Protein AF-A0A350QV15-F1 (afdb_monomer_lite)

Structure (mmCIF, N/CA/C/O backbone):
data_AF-A0A350QV15-F1
#
_entry.id   AF-A0A350QV15-F1
#
loop_
_atom_site.group_PDB
_atom_site.id
_atom_site.type_symbol
_atom_site.label_atom_id
_atom_site.label_alt_id
_atom_site.label_comp_id
_atom_site.label_asym_id
_atom_site.label_entity_id
_atom_site.label_seq_id
_atom_site.pdbx_PDB_ins_code
_atom_site.Cartn_x
_atom_site.Cartn_y
_atom_site.Cartn_z
_atom_site.occupancy
_atom_site.B_iso_or_equiv
_atom_site.auth_seq_id
_atom_site.auth_comp_id
_atom_site.auth_asym_id
_atom_site.auth_atom_id
_atom_site.pdbx_PDB_model_num
ATOM 1 N N . MET A 1 1 ? -11.861 5.692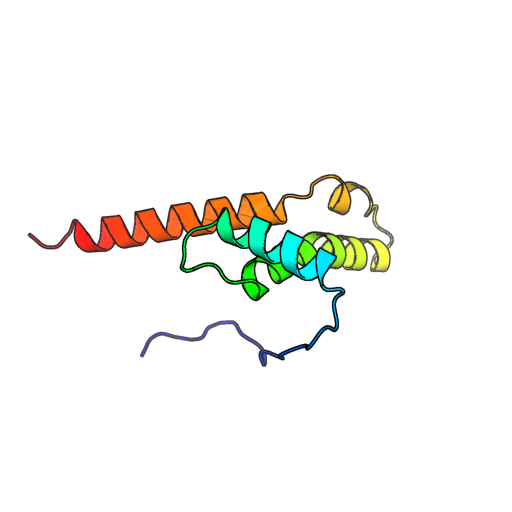 -31.343 1.00 35.53 1 MET A N 1
ATOM 2 C CA . MET A 1 1 ? -11.436 6.357 -30.090 1.00 35.53 1 MET A CA 1
ATOM 3 C C . MET A 1 1 ? -11.936 5.514 -28.928 1.00 35.53 1 MET A C 1
ATOM 5 O O . MET A 1 1 ? -13.143 5.304 -28.892 1.00 35.53 1 MET A O 1
ATOM 9 N N . PRO A 1 2 ? -11.095 4.986 -28.022 1.00 41.47 2 PRO A N 1
ATOM 10 C CA . PRO A 1 2 ? -11.613 4.330 -26.833 1.00 41.47 2 PRO A CA 1
ATOM 11 C C . PRO A 1 2 ? -11.932 5.373 -25.753 1.00 41.47 2 PRO A C 1
ATOM 13 O O . PRO A 1 2 ? -11.178 6.314 -25.505 1.00 41.47 2 PRO A O 1
ATOM 16 N N . SER A 1 3 ? -13.105 5.199 -25.159 1.00 39.81 3 SER A N 1
ATOM 17 C CA . SER A 1 3 ? -13.782 6.055 -24.191 1.00 39.81 3 SER A CA 1
ATOM 18 C C . SER A 1 3 ? -13.099 6.069 -22.818 1.00 39.81 3 SER A C 1
ATOM 20 O O . SER A 1 3 ? -13.044 5.047 -22.138 1.00 39.81 3 SER A O 1
ATOM 22 N N . HIS A 1 4 ? -12.650 7.248 -22.374 1.00 43.69 4 HIS A N 1
ATOM 23 C CA . HIS A 1 4 ? -12.307 7.548 -20.978 1.00 43.69 4 HIS A CA 1
ATOM 24 C C . HIS A 1 4 ? -13.587 7.750 -20.150 1.00 43.69 4 HIS A C 1
ATOM 26 O O . HIS A 1 4 ? -13.981 8.873 -19.845 1.00 43.69 4 HIS A O 1
ATOM 32 N N . ALA A 1 5 ? -14.263 6.663 -19.791 1.00 45.12 5 ALA A N 1
ATOM 33 C CA . ALA A 1 5 ? -15.303 6.714 -18.771 1.00 45.12 5 ALA A CA 1
ATOM 34 C C . ALA A 1 5 ? -14.651 6.520 -17.390 1.00 45.12 5 ALA A C 1
ATOM 36 O O . ALA A 1 5 ? -14.325 5.398 -17.017 1.00 45.12 5 ALA A O 1
ATOM 37 N N . GLY A 1 6 ? -14.447 7.613 -16.638 1.00 40.97 6 GLY A N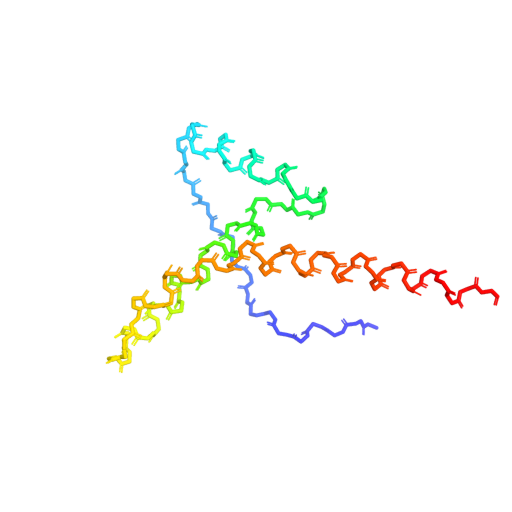 1
ATOM 38 C CA . GLY A 1 6 ? -14.370 7.530 -15.169 1.00 40.97 6 GLY A CA 1
ATOM 39 C C . GLY A 1 6 ? -13.140 8.078 -14.433 1.00 40.97 6 GLY A C 1
ATOM 40 O O . GLY A 1 6 ? -12.991 7.757 -13.258 1.00 40.97 6 GLY A O 1
ATOM 41 N N . SER A 1 7 ? -12.273 8.903 -15.027 1.00 46.78 7 SER A N 1
ATOM 42 C CA . SER A 1 7 ? -11.180 9.536 -14.266 1.00 46.78 7 SER A CA 1
ATOM 43 C C . SER A 1 7 ? -11.452 11.028 -14.086 1.00 46.78 7 SER A C 1
ATOM 45 O O . SER A 1 7 ? -11.308 11.813 -15.019 1.00 46.78 7 SER A O 1
ATOM 47 N N . GLY A 1 8 ? -11.870 11.429 -12.879 1.00 55.16 8 GLY A N 1
ATOM 48 C CA . GLY A 1 8 ? -11.725 12.824 -12.451 1.00 55.16 8 GLY A CA 1
ATOM 49 C C 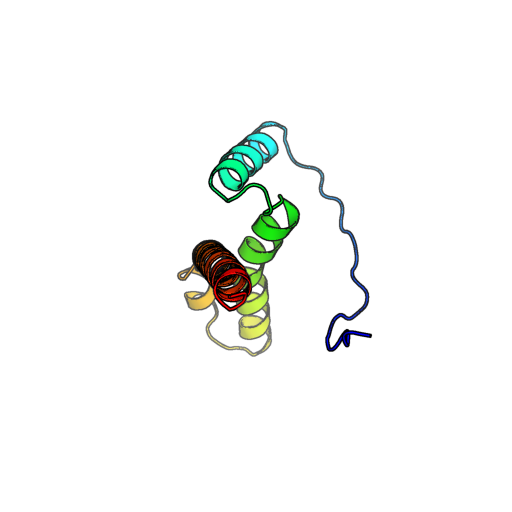. GLY A 1 8 ? -10.252 13.259 -12.541 1.00 55.16 8 GLY A C 1
ATOM 50 O O . GLY A 1 8 ? -9.383 12.409 -12.733 1.00 55.16 8 GLY A O 1
ATOM 51 N N . PRO A 1 9 ? -9.928 14.557 -12.414 1.00 60.53 9 PRO A N 1
ATOM 52 C CA . PRO A 1 9 ? -8.567 15.037 -12.637 1.00 60.53 9 PRO A CA 1
ATOM 53 C C . PRO A 1 9 ? -7.569 14.270 -11.760 1.00 60.53 9 PRO A C 1
ATOM 55 O O . PRO A 1 9 ? -7.600 14.373 -10.531 1.00 60.53 9 PRO A O 1
ATOM 58 N N . SER A 1 10 ? -6.698 13.488 -12.402 1.00 67.81 10 SER A N 1
ATOM 59 C CA . SER A 1 10 ? -5.600 12.804 -11.727 1.00 67.81 10 SER A CA 1
ATOM 60 C C . SER A 1 10 ? -4.677 13.863 -11.132 1.00 67.81 10 SER A C 1
ATOM 62 O O . SER A 1 10 ? -4.180 14.736 -11.845 1.00 67.81 10 SER A O 1
ATOM 64 N N . LYS A 1 11 ? -4.486 13.821 -9.812 1.00 82.69 11 LYS A N 1
ATOM 65 C CA . LYS A 1 11 ? -3.554 14.699 -9.104 1.00 82.69 11 LYS A CA 1
ATOM 66 C C . LYS A 1 11 ? -2.338 13.894 -8.682 1.00 82.69 11 LYS A C 1
ATOM 68 O O . LYS A 1 11 ? -2.471 12.848 -8.050 1.00 82.69 11 LYS A O 1
ATOM 73 N N . VAL A 1 12 ? -1.160 14.414 -9.004 1.00 86.25 12 VAL A N 1
ATOM 74 C CA . VAL A 1 12 ? 0.109 13.884 -8.504 1.00 86.25 12 VAL A CA 1
ATOM 75 C C . VAL A 1 12 ? 0.350 14.459 -7.112 1.00 86.25 12 VAL A C 1
ATOM 77 O O . VAL A 1 12 ? 0.239 15.668 -6.912 1.00 86.25 12 VAL A O 1
ATOM 80 N N . ILE A 1 13 ? 0.660 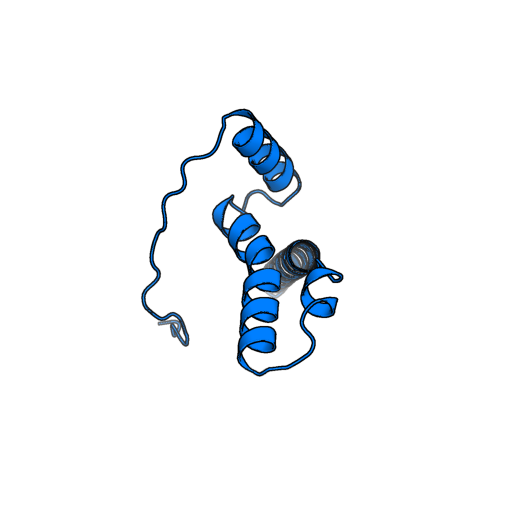13.588 -6.153 1.00 87.31 13 ILE A N 1
ATOM 81 C CA . ILE A 1 13 ? 1.029 13.961 -4.786 1.00 87.31 13 ILE A CA 1
ATOM 82 C C . ILE A 1 13 ? 2.463 13.490 -4.558 1.00 87.31 13 ILE A C 1
ATOM 84 O O . ILE A 1 13 ? 2.775 12.323 -4.793 1.00 87.31 13 ILE A O 1
ATOM 88 N N . THR A 1 14 ? 3.322 14.401 -4.107 1.00 90.56 14 THR A N 1
ATOM 89 C CA . THR A 1 14 ? 4.721 14.103 -3.790 1.00 90.56 14 THR A CA 1
ATOM 90 C C . THR A 1 14 ? 4.866 13.865 -2.294 1.00 90.56 14 THR A C 1
ATOM 92 O O . THR A 1 14 ? 4.419 14.681 -1.489 1.00 90.56 14 THR A O 1
ATOM 95 N N . PHE A 1 15 ? 5.528 12.770 -1.927 1.00 88.12 15 PHE A N 1
ATOM 96 C CA . PHE A 1 15 ? 5.842 12.427 -0.543 1.00 88.12 15 PHE A CA 1
ATOM 97 C C . PHE A 1 15 ? 7.353 12.453 -0.335 1.00 88.12 15 PHE A C 1
ATOM 99 O O . PHE A 1 15 ? 8.111 12.014 -1.200 1.00 88.12 15 PHE A O 1
ATOM 106 N N . LEU A 1 16 ? 7.785 12.938 0.827 1.00 93.75 16 LEU A N 1
ATOM 107 C CA . LEU A 1 16 ? 9.148 12.735 1.305 1.00 93.75 16 LEU A CA 1
ATOM 108 C C . LEU A 1 16 ? 9.151 11.493 2.194 1.00 93.75 16 LEU A C 1
ATOM 110 O O . LEU A 1 16 ? 8.409 11.432 3.172 1.00 93.75 16 LEU A O 1
ATOM 114 N N . LEU A 1 17 ? 9.972 10.512 1.834 1.00 91.62 17 LEU A N 1
ATOM 115 C CA . LEU A 1 17 ? 10.151 9.270 2.579 1.00 91.62 17 LEU A CA 1
ATOM 116 C C . LEU A 1 17 ? 11.596 9.168 3.051 1.00 91.62 17 LEU A C 1
ATOM 118 O O . LEU A 1 17 ? 12.510 9.691 2.404 1.00 91.62 17 LEU A O 1
ATOM 122 N N . LYS A 1 18 ? 11.815 8.464 4.162 1.00 96.88 18 LYS A N 1
ATOM 123 C CA . LYS A 1 18 ? 13.172 8.080 4.539 1.00 96.88 18 LYS A CA 1
ATOM 124 C C . LYS A 1 18 ? 13.721 7.095 3.510 1.00 96.88 18 LYS A C 1
ATOM 126 O O . LYS A 1 18 ? 12.979 6.370 2.849 1.00 96.88 18 LYS A O 1
ATOM 131 N N . LYS A 1 19 ? 15.048 7.040 3.405 1.00 95.62 19 LYS A N 1
ATOM 132 C CA . LYS A 1 19 ? 15.734 6.122 2.488 1.00 95.62 19 LYS A CA 1
ATOM 133 C C . LYS A 1 19 ? 15.371 4.654 2.755 1.00 95.62 19 LYS A C 1
ATOM 135 O O . LYS A 1 19 ? 15.211 3.896 1.808 1.00 95.62 19 LYS A O 1
ATOM 140 N N . GLU A 1 20 ? 15.236 4.280 4.026 1.00 96.56 20 GLU A N 1
ATOM 141 C CA . GLU A 1 20 ? 14.843 2.932 4.457 1.00 96.56 20 GLU A CA 1
ATOM 142 C C . GLU A 1 20 ? 13.424 2.563 3.997 1.00 96.56 20 GLU A C 1
ATOM 144 O O . GLU A 1 20 ? 13.240 1.521 3.375 1.00 96.56 20 GLU A O 1
ATOM 149 N N . ASP A 1 21 ? 12.452 3.459 4.175 1.00 94.19 21 ASP A N 1
ATOM 150 C CA . ASP A 1 21 ? 11.066 3.243 3.738 1.00 94.19 21 ASP A CA 1
ATOM 151 C C . ASP A 1 21 ? 10.956 3.143 2.210 1.00 94.19 21 ASP A C 1
ATOM 153 O O . ASP A 1 21 ? 10.187 2.341 1.678 1.00 94.19 21 ASP A O 1
ATOM 157 N N . LEU A 1 22 ? 11.751 3.940 1.486 1.00 94.38 22 LEU A N 1
ATOM 158 C CA . LEU A 1 22 ? 11.810 3.873 0.028 1.00 94.38 22 LEU A CA 1
ATOM 159 C C . LEU A 1 22 ? 12.376 2.530 -0.454 1.00 94.38 22 LEU A C 1
ATOM 161 O O . LEU A 1 22 ? 11.858 1.969 -1.416 1.00 94.38 22 LEU A O 1
ATOM 165 N N . ALA A 1 23 ? 13.398 2.001 0.225 1.00 95.31 23 ALA A N 1
ATOM 166 C CA . ALA A 1 23 ? 13.970 0.696 -0.097 1.00 95.31 23 ALA A CA 1
ATOM 167 C C . ALA A 1 23 ? 12.966 -0.444 0.144 1.00 95.31 23 ALA A C 1
ATOM 169 O O . ALA A 1 23 ? 12.840 -1.326 -0.701 1.00 95.31 23 ALA A O 1
ATOM 170 N N . LEU A 1 24 ? 12.201 -0.388 1.242 1.00 94.69 24 LEU A N 1
ATOM 171 C CA . LEU A 1 24 ? 11.121 -1.346 1.511 1.00 94.69 24 LEU A CA 1
ATOM 172 C C . LEU A 1 24 ? 10.034 -1.297 0.429 1.00 94.69 24 LEU A C 1
ATOM 174 O O . LEU A 1 24 ? 9.538 -2.333 -0.015 1.00 94.69 24 LEU A O 1
ATOM 178 N N . LEU A 1 25 ? 9.668 -0.094 -0.023 1.00 93.50 25 LEU A N 1
ATOM 179 C CA . LEU A 1 25 ? 8.716 0.069 -1.118 1.00 93.50 25 LEU A CA 1
ATOM 180 C C . LEU A 1 25 ? 9.257 -0.509 -2.434 1.00 93.50 25 LEU A C 1
ATOM 182 O O . LEU A 1 25 ? 8.504 -1.142 -3.172 1.00 93.50 25 LEU A O 1
ATOM 186 N N . ASP A 1 26 ? 10.541 -0.311 -2.726 1.00 94.44 26 ASP A N 1
ATOM 187 C CA . ASP A 1 26 ? 11.192 -0.853 -3.922 1.00 94.44 26 ASP A CA 1
ATOM 188 C C . ASP A 1 26 ? 11.239 -2.377 -3.919 1.00 94.44 26 ASP A C 1
ATOM 190 O O . ASP A 1 26 ? 10.894 -3.009 -4.920 1.00 94.44 26 ASP A O 1
ATOM 194 N N . GLU A 1 27 ? 11.594 -2.971 -2.781 1.00 95.06 27 GLU A N 1
ATOM 195 C CA . GLU A 1 27 ? 11.539 -4.416 -2.582 1.00 95.06 27 GLU A CA 1
ATOM 196 C C . GLU A 1 27 ? 10.120 -4.942 -2.821 1.00 95.06 27 GLU A C 1
ATOM 198 O O . GLU A 1 27 ? 9.919 -5.889 -3.585 1.00 95.06 27 GLU A O 1
ATOM 203 N N . LEU A 1 28 ? 9.110 -4.280 -2.253 1.00 91.81 28 LEU A N 1
ATOM 204 C CA . LEU A 1 28 ? 7.722 -4.675 -2.447 1.00 91.81 28 LEU A CA 1
ATOM 205 C C . LEU A 1 28 ? 7.306 -4.607 -3.922 1.00 91.81 28 LEU A C 1
ATOM 207 O O . LEU A 1 28 ? 6.715 -5.567 -4.423 1.00 91.81 28 LEU A O 1
ATOM 211 N N . VAL A 1 29 ? 7.624 -3.514 -4.621 1.00 93.50 29 VAL A N 1
ATOM 212 C CA . VAL A 1 29 ? 7.329 -3.334 -6.054 1.00 93.50 29 VAL A CA 1
ATOM 213 C C . VAL A 1 29 ? 8.022 -4.407 -6.893 1.00 93.50 29 VAL A C 1
ATOM 215 O O . VAL A 1 29 ? 7.395 -4.957 -7.793 1.00 93.50 29 VAL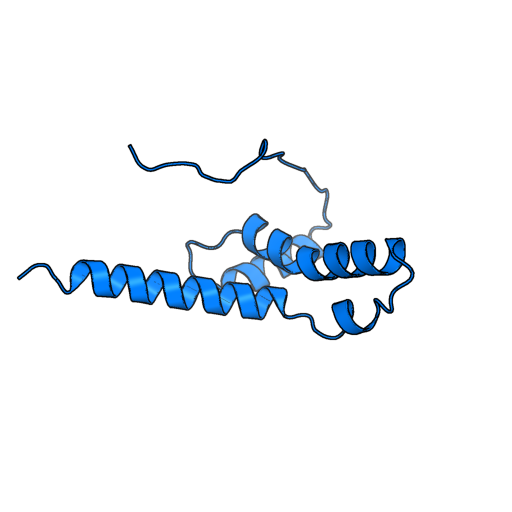 A O 1
ATOM 218 N N . SER A 1 30 ? 9.259 -4.785 -6.554 1.00 93.31 30 SER A N 1
ATOM 219 C CA . SER A 1 30 ? 9.997 -5.844 -7.260 1.00 93.31 30 SER A CA 1
ATOM 220 C C . SER A 1 30 ? 9.317 -7.222 -7.206 1.00 93.31 30 SER A C 1
ATOM 222 O O . SER A 1 30 ? 9.563 -8.071 -8.060 1.00 93.31 30 SER A O 1
ATOM 224 N N . SER A 1 31 ? 8.408 -7.442 -6.244 1.00 91.31 31 SER A N 1
ATOM 225 C CA . SER A 1 31 ? 7.604 -8.670 -6.141 1.00 91.31 31 SER A CA 1
ATOM 226 C C . SER A 1 31 ? 6.394 -8.708 -7.090 1.00 91.31 31 SER A C 1
ATOM 228 O O . SER A 1 31 ? 5.623 -9.681 -7.087 1.00 91.31 31 SER A O 1
ATOM 230 N N . PHE A 1 32 ? 6.187 -7.640 -7.863 1.00 89.38 32 PHE A N 1
ATOM 231 C CA . PHE A 1 32 ? 5.156 -7.517 -8.884 1.00 89.38 32 PHE A CA 1
ATOM 232 C C . PHE A 1 32 ? 5.772 -7.530 -10.290 1.00 89.38 32 PHE A C 1
ATOM 234 O O . PHE A 1 32 ? 6.970 -7.311 -10.460 1.00 89.38 32 PHE A O 1
ATOM 241 N N . PRO A 1 33 ? 4.965 -7.812 -11.326 1.00 88.88 33 PRO A N 1
ATOM 242 C CA . PRO A 1 33 ? 5.412 -7.696 -12.707 1.00 88.88 33 PRO A CA 1
ATOM 243 C C . PRO A 1 33 ? 5.927 -6.293 -13.071 1.00 88.88 33 PRO A C 1
ATOM 245 O O . PRO A 1 33 ? 5.470 -5.321 -12.466 1.00 88.88 33 PRO A O 1
ATOM 248 N N . PRO A 1 34 ? 6.820 -6.174 -14.075 1.00 87.25 34 PRO A N 1
ATOM 249 C CA . PRO A 1 34 ? 7.497 -4.916 -14.417 1.00 87.25 34 PRO A CA 1
ATOM 250 C C . PRO A 1 34 ? 6.568 -3.748 -14.772 1.00 87.25 34 PRO A C 1
ATOM 252 O O . PRO A 1 34 ? 6.985 -2.595 -14.738 1.00 87.25 34 PRO A O 1
ATOM 255 N N . GLU A 1 35 ? 5.318 -4.034 -15.136 1.00 86.94 35 GLU A N 1
ATOM 256 C CA . GLU A 1 35 ? 4.314 -3.034 -15.496 1.00 86.94 35 GLU A CA 1
ATOM 257 C C . GLU A 1 35 ? 3.717 -2.317 -14.269 1.00 86.94 35 GLU A C 1
ATOM 259 O O . GLU A 1 35 ? 3.099 -1.263 -14.416 1.00 86.94 35 GLU A O 1
ATOM 264 N N . VAL A 1 36 ? 3.891 -2.873 -13.064 1.00 89.31 36 VAL A N 1
ATOM 265 C CA . VAL A 1 36 ? 3.420 -2.291 -11.800 1.00 89.31 36 VAL A CA 1
ATOM 266 C C . VAL A 1 36 ? 4.473 -1.337 -11.249 1.00 89.31 36 VAL A C 1
ATOM 268 O O . VAL A 1 36 ? 5.621 -1.717 -11.035 1.00 89.31 36 VAL A O 1
ATOM 271 N N . ASN A 1 37 ? 4.076 -0.099 -10.953 1.00 91.25 37 ASN A N 1
ATOM 272 C CA . ASN A 1 37 ? 4.968 0.903 -10.367 1.00 91.25 37 ASN A CA 1
ATOM 273 C C . ASN A 1 37 ? 4.640 1.197 -8.888 1.00 91.25 37 ASN A C 1
ATOM 275 O O . ASN A 1 37 ? 3.628 0.757 -8.335 1.00 91.25 37 ASN A O 1
ATOM 279 N N . ARG A 1 38 ? 5.497 2.003 -8.245 1.00 92.31 38 ARG A N 1
ATOM 280 C CA . ARG A 1 38 ? 5.329 2.461 -6.852 1.00 92.31 38 ARG A CA 1
ATOM 281 C C . ARG A 1 38 ? 3.961 3.097 -6.594 1.00 92.31 38 ARG A C 1
ATOM 283 O O . ARG A 1 38 ? 3.376 2.871 -5.540 1.00 92.31 38 ARG A O 1
ATOM 290 N N . SER A 1 39 ? 3.448 3.898 -7.530 1.00 90.94 39 SER A N 1
ATOM 291 C CA . SER A 1 39 ? 2.159 4.576 -7.371 1.00 90.94 39 SER A CA 1
ATOM 292 C C . SER A 1 39 ? 0.989 3.597 -7.378 1.00 90.94 39 SER A C 1
ATOM 294 O O . SER A 1 39 ? 0.034 3.820 -6.640 1.00 90.94 39 SER A O 1
ATOM 296 N N . ASP A 1 40 ? 1.061 2.514 -8.152 1.00 89.62 40 ASP A N 1
ATOM 297 C CA . ASP A 1 40 ? 0.032 1.469 -8.150 1.00 89.62 40 ASP A CA 1
ATOM 298 C C . ASP A 1 40 ? -0.001 0.724 -6.818 1.00 89.62 40 ASP A C 1
ATOM 300 O O . ASP A 1 40 ? -1.067 0.574 -6.220 1.00 89.62 40 ASP A O 1
ATOM 304 N N . VAL A 1 41 ? 1.174 0.352 -6.303 1.00 90.44 41 VAL A N 1
ATOM 305 C CA . VAL A 1 41 ? 1.309 -0.287 -4.988 1.00 90.44 41 VAL A CA 1
ATOM 306 C C . VAL A 1 41 ? 0.794 0.629 -3.874 1.00 90.44 41 VAL A C 1
ATOM 308 O O . VAL A 1 41 ? -0.055 0.215 -3.087 1.00 90.44 41 VAL A O 1
ATOM 311 N N . ILE A 1 42 ? 1.236 1.892 -3.833 1.00 91.94 42 ILE A N 1
ATOM 312 C CA . ILE A 1 42 ? 0.795 2.864 -2.818 1.00 91.94 42 ILE A CA 1
ATOM 313 C C . ILE A 1 42 ? -0.718 3.094 -2.893 1.00 91.94 42 ILE A C 1
ATOM 315 O O . ILE A 1 42 ? -1.384 3.124 -1.858 1.00 91.94 42 ILE A O 1
ATOM 319 N N . ARG A 1 43 ? -1.280 3.247 -4.099 1.00 89.00 43 ARG A N 1
ATOM 320 C CA . ARG A 1 43 ? -2.721 3.470 -4.279 1.00 89.00 43 ARG A CA 1
ATOM 321 C C . ARG A 1 43 ? -3.519 2.332 -3.654 1.00 89.00 43 ARG A C 1
ATOM 323 O O . ARG A 1 43 ? -4.440 2.597 -2.889 1.00 89.00 43 ARG A O 1
ATOM 330 N N . GLU A 1 44 ? -3.124 1.093 -3.917 1.00 89.25 44 GLU A N 1
ATOM 331 C CA . GLU A 1 44 ? -3.791 -0.093 -3.379 1.00 89.25 44 GLU A CA 1
ATOM 332 C C . GLU A 1 44 ? -3.599 -0.244 -1.864 1.00 89.25 44 GLU A C 1
ATOM 334 O O . GLU A 1 44 ? -4.528 -0.643 -1.164 1.00 89.25 44 GLU A O 1
ATOM 339 N N . MET A 1 45 ? -2.438 0.139 -1.325 1.00 89.00 45 MET A N 1
ATOM 340 C CA . MET A 1 45 ? -2.200 0.148 0.125 1.00 89.00 45 MET A CA 1
ATOM 341 C C . MET A 1 45 ? -3.032 1.202 0.868 1.00 89.00 45 MET A C 1
ATOM 343 O O . MET A 1 45 ? -3.400 0.983 2.018 1.00 89.00 45 MET A O 1
ATOM 347 N N . ILE A 1 46 ? -3.353 2.332 0.230 1.00 90.38 46 ILE A N 1
ATOM 348 C CA . ILE A 1 46 ? -4.134 3.419 0.842 1.00 90.38 46 ILE A CA 1
ATOM 349 C C . ILE A 1 46 ? -5.648 3.131 0.831 1.00 90.38 46 ILE A C 1
ATOM 351 O O . ILE A 1 46 ? -6.374 3.631 1.694 1.00 90.38 46 ILE A O 1
ATOM 355 N N . VAL A 1 47 ? -6.150 2.322 -0.110 1.00 87.75 47 VAL A N 1
ATOM 356 C CA . VAL A 1 47 ? -7.593 2.042 -0.274 1.00 87.75 47 VAL A CA 1
ATOM 357 C C . VAL A 1 47 ? -8.292 1.594 1.024 1.00 87.75 47 VAL A C 1
ATOM 359 O O . VAL A 1 47 ? -9.338 2.177 1.329 1.00 87.75 47 VAL A O 1
ATOM 362 N N . PRO A 1 48 ? -7.757 0.646 1.824 1.00 87.44 48 PRO A N 1
ATOM 363 C CA . PRO A 1 48 ? -8.373 0.246 3.092 1.00 87.44 48 PRO A CA 1
ATOM 364 C C . PRO A 1 48 ? -8.552 1.414 4.069 1.00 87.44 48 PRO A C 1
ATOM 366 O O . PRO A 1 48 ? -9.623 1.568 4.651 1.00 87.44 48 PRO A O 1
ATOM 369 N N . TYR A 1 49 ? -7.558 2.301 4.177 1.00 90.38 49 TYR A N 1
ATOM 370 C CA . TYR A 1 49 ? -7.623 3.482 5.045 1.00 90.38 49 TYR A CA 1
ATOM 371 C C . TYR A 1 49 ? -8.679 4.486 4.578 1.00 90.38 49 TYR A C 1
ATOM 373 O O . TYR A 1 49 ? -9.410 5.045 5.393 1.00 90.38 49 TYR A O 1
ATOM 381 N N . LEU A 1 50 ? -8.815 4.691 3.264 1.00 90.56 50 LEU A N 1
ATOM 382 C CA . LEU A 1 50 ? -9.881 5.535 2.717 1.00 90.56 50 LEU A CA 1
ATOM 383 C C . LEU A 1 50 ? -11.266 4.928 2.950 1.00 90.56 50 LEU A C 1
ATOM 385 O O . LEU A 1 50 ? -12.227 5.666 3.175 1.00 90.56 50 LEU A O 1
ATOM 389 N N . HIS A 1 51 ? -11.388 3.602 2.883 1.00 89.31 51 HIS A N 1
ATOM 390 C CA . HIS A 1 51 ? -12.642 2.919 3.175 1.00 89.31 51 HIS A CA 1
ATOM 391 C C . HIS A 1 51 ? -13.010 3.031 4.657 1.00 89.31 51 HIS A C 1
ATOM 393 O O . HIS A 1 51 ? -14.118 3.474 4.961 1.00 89.31 51 HIS A O 1
ATOM 399 N N . ALA A 1 52 ? -12.064 2.746 5.555 1.00 90.81 52 ALA A N 1
ATOM 400 C CA . ALA A 1 52 ? -12.230 2.918 6.995 1.00 90.81 52 ALA A CA 1
ATOM 401 C C . ALA A 1 52 ? -12.632 4.359 7.346 1.00 90.81 52 ALA A C 1
ATOM 403 O O . ALA A 1 52 ? -13.605 4.575 8.062 1.00 90.81 52 ALA A O 1
ATOM 404 N N . LEU A 1 53 ? -11.973 5.362 6.751 1.00 92.69 53 LEU A N 1
ATOM 405 C CA . LEU A 1 53 ? -12.323 6.770 6.951 1.00 92.69 53 LEU A CA 1
ATOM 406 C C . LEU A 1 53 ? -13.766 7.085 6.523 1.00 92.69 53 LEU A C 1
ATOM 408 O O . LEU A 1 53 ? -14.453 7.855 7.191 1.00 92.69 53 LEU A O 1
ATOM 412 N N . ARG A 1 54 ? -14.247 6.513 5.411 1.00 93.25 54 ARG A N 1
ATOM 413 C CA . ARG A 1 54 ? -15.640 6.702 4.964 1.00 93.25 54 ARG A CA 1
ATOM 414 C C . ARG A 1 54 ? -16.636 6.083 5.943 1.00 93.25 54 ARG A C 1
ATOM 416 O O . ARG A 1 54 ? -17.639 6.729 6.229 1.00 93.25 54 ARG A O 1
ATOM 423 N N . LEU A 1 55 ? -16.351 4.884 6.453 1.00 92.44 55 LEU A N 1
ATOM 424 C CA . LEU A 1 55 ? -17.188 4.199 7.443 1.00 92.44 55 LEU A CA 1
ATOM 425 C C . LEU A 1 55 ? -17.233 4.973 8.764 1.00 92.44 55 LEU A C 1
ATOM 427 O O . LEU A 1 55 ? -18.319 5.279 9.251 1.00 92.44 55 LEU A O 1
ATOM 431 N N . ALA A 1 56 ? -16.074 5.406 9.264 1.00 93.25 56 ALA A N 1
ATOM 432 C CA . ALA A 1 56 ? -15.972 6.209 10.479 1.00 93.25 56 ALA A CA 1
ATOM 433 C C . ALA A 1 56 ? -16.783 7.512 10.372 1.00 93.25 56 ALA A C 1
ATOM 435 O O . ALA A 1 56 ? -17.528 7.867 11.282 1.00 93.25 56 ALA A O 1
ATOM 436 N N . LYS A 1 57 ? -16.724 8.201 9.222 1.00 94.69 57 LYS A N 1
ATOM 437 C CA . LYS A 1 57 ? -17.533 9.410 8.970 1.00 94.69 57 LYS A CA 1
ATOM 438 C C . LYS A 1 57 ? -19.044 9.159 8.960 1.00 94.69 57 LYS A C 1
ATOM 440 O O . LYS A 1 57 ? -19.799 10.114 9.104 1.00 94.69 57 LYS A O 1
ATOM 445 N N . GLN A 1 58 ? -19.478 7.920 8.749 1.00 94.94 58 GLN A N 1
ATOM 446 C CA . GLN A 1 58 ? -20.886 7.519 8.753 1.00 94.94 58 GLN A CA 1
ATOM 447 C C . GLN A 1 58 ? -21.338 6.967 10.114 1.00 94.94 58 GLN A C 1
ATOM 449 O O . GLN A 1 58 ? -22.504 6.616 10.251 1.00 94.94 58 GLN A O 1
ATOM 454 N N . GLY A 1 59 ? -20.445 6.897 11.109 1.00 92.62 59 GLY A N 1
ATOM 455 C CA . GLY A 1 59 ? -20.733 6.281 12.407 1.00 92.62 59 GLY A CA 1
ATOM 456 C C . GLY A 1 59 ? -20.795 4.751 12.364 1.00 92.62 59 GLY A C 1
ATOM 457 O O . GLY A 1 59 ? -21.331 4.145 13.285 1.00 92.62 59 GLY A O 1
ATOM 458 N N . ASN A 1 60 ? -20.270 4.136 11.301 1.00 92.12 60 ASN A N 1
ATOM 459 C CA . ASN A 1 60 ? -20.203 2.685 11.153 1.00 92.12 60 ASN A CA 1
ATOM 460 C C . ASN A 1 60 ? -18.891 2.139 11.737 1.00 92.12 60 ASN A C 1
ATOM 462 O O . ASN A 1 60 ? -17.881 2.846 11.774 1.00 92.12 60 ASN A O 1
ATOM 466 N N . GLU A 1 61 ? -18.898 0.862 12.123 1.00 90.44 61 GLU A N 1
ATOM 467 C CA . GLU A 1 61 ? -17.694 0.108 12.492 1.00 90.44 61 GLU A CA 1
ATOM 468 C C . GLU A 1 61 ? -16.706 0.080 11.315 1.00 90.44 61 GLU A C 1
ATOM 470 O O . GLU A 1 61 ? -17.079 -0.203 10.172 1.00 90.44 61 GLU A O 1
ATOM 475 N N . TRP A 1 62 ? -15.450 0.435 11.573 1.00 89.00 62 TRP A N 1
ATOM 476 C CA . TRP A 1 62 ? -14.452 0.715 10.531 1.00 89.00 62 TRP A CA 1
ATOM 477 C C . TRP A 1 62 ? -13.168 -0.094 10.712 1.00 89.00 62 TRP A C 1
ATOM 479 O O . TRP A 1 62 ? -12.398 -0.247 9.763 1.00 89.00 62 TRP A O 1
ATOM 489 N N . GLU A 1 63 ? -12.947 -0.642 11.900 1.00 86.94 63 GLU A N 1
ATOM 490 C CA . GLU A 1 63 ? -11.780 -1.418 12.298 1.00 86.94 63 GLU A CA 1
ATOM 491 C C . GLU A 1 63 ? -11.608 -2.649 11.391 1.00 86.94 63 GLU A C 1
ATOM 493 O O . GLU A 1 63 ? -10.524 -2.894 10.854 1.00 86.94 63 GLU A O 1
ATOM 498 N N . HIS A 1 64 ? -12.709 -3.335 11.071 1.00 83.38 64 HIS A N 1
ATOM 499 C CA . HIS A 1 64 ? -12.729 -4.485 10.160 1.00 83.38 64 HIS A CA 1
ATOM 500 C C . HIS A 1 64 ? -12.267 -4.173 8.727 1.00 83.38 64 HIS A C 1
ATOM 502 O O . HIS A 1 64 ? -11.790 -5.067 8.011 1.00 83.38 64 HIS A O 1
ATOM 508 N N . ALA A 1 65 ? -12.385 -2.915 8.286 1.00 78.81 65 ALA A N 1
ATOM 509 C CA . ALA A 1 65 ? -11.879 -2.492 6.982 1.00 78.81 65 ALA A CA 1
ATOM 510 C C . ALA A 1 65 ? -10.343 -2.450 6.945 1.00 78.81 65 ALA A C 1
ATOM 512 O O . ALA A 1 65 ? -9.762 -2.579 5.867 1.00 78.81 65 ALA A O 1
ATOM 513 N N . LEU A 1 66 ? -9.688 -2.304 8.101 1.00 80.69 66 LEU A N 1
ATOM 514 C CA . LEU A 1 66 ? -8.229 -2.292 8.227 1.00 80.69 66 LEU A CA 1
ATOM 515 C C . LEU A 1 66 ? -7.649 -3.685 8.490 1.00 80.69 66 LEU A C 1
ATOM 517 O O . LEU A 1 66 ? -6.549 -3.973 8.030 1.00 80.69 66 LEU A O 1
ATOM 521 N N . GLU A 1 67 ? -8.385 -4.568 9.165 1.00 73.44 67 GLU A N 1
ATOM 522 C CA . GLU A 1 67 ? -7.959 -5.954 9.425 1.00 73.44 67 GLU A CA 1
ATOM 523 C C . GLU A 1 67 ? -7.801 -6.771 8.133 1.00 73.44 67 GLU A C 1
ATOM 525 O O . GLU A 1 67 ? -6.954 -7.656 8.016 1.00 73.44 67 GLU A O 1
ATOM 530 N N . ASN A 1 68 ? -8.589 -6.432 7.115 1.00 60.91 68 ASN A N 1
ATOM 531 C CA . ASN A 1 68 ? -8.576 -7.079 5.814 1.00 60.91 68 ASN A CA 1
ATOM 532 C C . ASN A 1 68 ? -7.691 -6.314 4.820 1.00 60.91 68 ASN A C 1
ATOM 534 O O . ASN A 1 68 ? -8.208 -5.820 3.816 1.00 60.91 68 ASN A O 1
ATOM 538 N N . VAL A 1 69 ? -6.374 -6.230 5.060 1.00 62.34 69 VAL A N 1
ATOM 539 C CA . VAL A 1 69 ? -5.381 -5.598 4.155 1.00 62.34 69 VAL A CA 1
ATOM 540 C C . VAL A 1 69 ? -5.290 -6.355 2.815 1.00 62.34 69 VAL A C 1
ATOM 542 O O . VAL A 1 69 ? -4.329 -7.051 2.498 1.00 62.3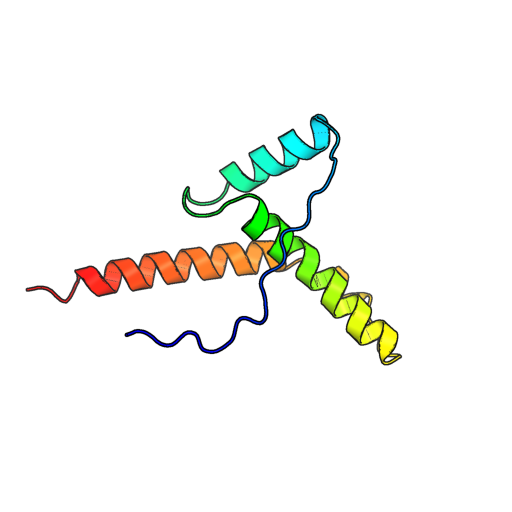4 69 VAL A O 1
ATOM 545 N N . LYS A 1 70 ? -6.339 -6.244 1.999 1.00 74.31 70 LYS A N 1
ATOM 546 C CA . LYS A 1 70 ? -6.537 -6.973 0.743 1.00 74.31 70 LYS A CA 1
ATOM 547 C C . LYS A 1 70 ? -6.073 -6.178 -0.474 1.00 74.31 70 LYS A C 1
ATOM 549 O O . LYS A 1 70 ? -6.098 -6.731 -1.565 1.00 74.31 70 LYS A O 1
ATOM 554 N N . GLY A 1 71 ? -5.616 -4.932 -0.313 1.00 74.81 71 GLY A N 1
ATOM 555 C CA . GLY A 1 71 ? -5.187 -4.073 -1.428 1.00 74.81 71 GLY A CA 1
ATOM 556 C C . GLY A 1 71 ? -4.094 -4.714 -2.291 1.00 74.81 71 GLY A C 1
ATOM 557 O O . GLY A 1 71 ? -4.240 -4.854 -3.500 1.00 74.81 71 GLY A O 1
ATOM 558 N N . LEU A 1 72 ? -3.034 -5.245 -1.673 1.00 78.50 72 LEU A N 1
ATOM 559 C CA . LEU A 1 72 ? -1.970 -5.927 -2.425 1.00 78.50 72 LEU A CA 1
ATOM 560 C C . LEU A 1 72 ? -2.445 -7.240 -3.069 1.00 78.50 72 LEU A C 1
ATOM 562 O O . LEU A 1 72 ? -2.018 -7.581 -4.172 1.00 78.50 72 LEU A O 1
ATOM 566 N N . ALA A 1 73 ? -3.343 -7.977 -2.411 1.00 80.31 73 ALA A N 1
ATOM 567 C CA . ALA A 1 73 ? -3.940 -9.187 -2.978 1.00 80.31 73 ALA A CA 1
ATOM 568 C C . ALA A 1 73 ? -4.836 -8.862 -4.186 1.00 80.31 73 ALA A C 1
ATOM 570 O O . ALA A 1 73 ? -4.788 -9.562 -5.201 1.00 80.31 73 ALA A O 1
ATOM 571 N N . HIS A 1 74 ? -5.596 -7.769 -4.102 1.00 79.62 74 HIS A N 1
ATOM 572 C CA . HIS A 1 74 ? -6.393 -7.228 -5.192 1.00 79.62 74 HIS A CA 1
ATOM 573 C C . HIS A 1 74 ? -5.498 -6.846 -6.375 1.00 79.62 74 HIS A C 1
ATOM 575 O O . HIS A 1 74 ? -5.718 -7.369 -7.469 1.00 79.62 74 HIS A O 1
ATOM 581 N N . LEU A 1 75 ? -4.423 -6.082 -6.150 1.00 77.00 75 LEU A N 1
ATOM 582 C CA . LEU A 1 75 ? -3.449 -5.731 -7.189 1.00 77.00 75 LEU A CA 1
ATOM 583 C C . LEU A 1 75 ? -2.872 -6.969 -7.887 1.00 77.00 75 LEU A C 1
ATOM 585 O O . LEU A 1 75 ? -2.869 -7.048 -9.115 1.00 77.00 75 LEU A O 1
ATOM 589 N N . ARG A 1 76 ? -2.453 -7.989 -7.121 1.00 81.31 76 ARG A N 1
ATOM 590 C CA . ARG A 1 76 ? -1.975 -9.264 -7.690 1.00 81.31 76 ARG A CA 1
ATOM 591 C C . ARG A 1 76 ? -3.047 -9.944 -8.545 1.00 81.31 76 ARG A C 1
ATOM 593 O O . ARG A 1 76 ? -2.717 -10.517 -9.582 1.00 81.31 76 ARG A O 1
ATOM 600 N N . SER A 1 77 ? -4.313 -9.902 -8.127 1.00 82.75 77 SER A N 1
ATOM 601 C CA . SER A 1 77 ? -5.425 -10.491 -8.885 1.00 82.75 77 SER A CA 1
ATOM 602 C C . SER A 1 77 ? -5.698 -9.746 -10.195 1.00 82.75 77 SER A C 1
ATOM 604 O O . SER A 1 77 ? -5.873 -10.394 -11.226 1.00 82.75 77 SER A O 1
ATOM 606 N N . VAL A 1 78 ? -5.662 -8.409 -10.173 1.00 76.94 78 VAL A N 1
ATOM 607 C CA . VAL A 1 78 ? -5.870 -7.558 -11.351 1.00 76.94 78 VAL A CA 1
ATOM 608 C C . VAL A 1 78 ? -4.767 -7.822 -12.363 1.00 76.94 78 VAL A C 1
ATOM 610 O O . VAL A 1 78 ? -5.060 -8.167 -13.499 1.00 76.94 78 VAL A O 1
ATOM 613 N N . VAL A 1 79 ? -3.505 -7.790 -11.934 1.00 79.31 79 VAL A N 1
ATOM 614 C CA . VAL A 1 79 ? -2.361 -8.030 -12.822 1.00 79.31 79 VAL A CA 1
ATOM 615 C C . VAL A 1 79 ? -2.405 -9.427 -13.451 1.00 79.31 79 VAL A C 1
ATOM 617 O O . VAL A 1 79 ? -2.121 -9.577 -14.639 1.00 79.31 79 VAL A O 1
ATOM 620 N N . LYS A 1 80 ? -2.796 -10.461 -12.691 1.00 78.31 80 LYS A N 1
ATOM 621 C CA . LYS A 1 80 ? -2.993 -11.815 -13.241 1.00 78.31 80 LYS A CA 1
ATOM 622 C C . LYS A 1 80 ? -4.086 -11.851 -14.313 1.00 78.31 80 LYS A C 1
ATOM 624 O O . LYS A 1 80 ? -3.892 -12.501 -15.334 1.00 78.31 80 LYS A O 1
ATOM 629 N N . ARG A 1 81 ? -5.208 -11.155 -14.100 1.00 75.06 81 ARG A N 1
ATOM 630 C CA . ARG A 1 81 ? -6.299 -11.069 -15.085 1.00 75.06 81 ARG A CA 1
ATOM 631 C C . ARG A 1 81 ? -5.856 -10.331 -16.340 1.00 75.06 81 ARG A C 1
ATOM 633 O O . ARG A 1 81 ? -6.003 -10.882 -17.417 1.00 75.06 81 ARG A O 1
ATOM 640 N N . THR A 1 82 ? -5.191 -9.183 -16.208 1.00 71.06 82 THR A N 1
ATOM 641 C CA . THR A 1 82 ? -4.685 -8.423 -17.360 1.00 71.06 82 THR A CA 1
ATOM 642 C C . THR A 1 82 ? -3.687 -9.231 -18.194 1.00 71.06 82 THR A C 1
ATOM 644 O O . THR A 1 82 ? -3.702 -9.150 -19.419 1.00 71.06 82 THR A O 1
ATOM 647 N N . LYS A 1 83 ? -2.838 -10.057 -17.562 1.00 62.53 83 LYS A N 1
ATOM 648 C CA . LYS A 1 83 ? -1.943 -10.973 -18.290 1.00 62.53 83 LYS A CA 1
ATOM 649 C C . LYS A 1 83 ? -2.705 -12.062 -19.046 1.00 62.53 83 LYS A C 1
ATOM 651 O O . LYS A 1 83 ? -2.350 -12.351 -20.184 1.00 62.53 83 LYS A O 1
ATOM 656 N N . ASN A 1 84 ? -3.741 -12.638 -18.440 1.00 63.03 84 ASN A N 1
ATOM 657 C CA . ASN A 1 84 ? -4.574 -13.651 -19.090 1.00 63.03 84 ASN A CA 1
ATOM 658 C C . ASN A 1 84 ? -5.414 -13.062 -20.230 1.00 63.03 84 ASN A C 1
ATOM 660 O O . ASN A 1 84 ? -5.511 -13.680 -21.284 1.00 63.03 84 ASN A O 1
ATOM 664 N N . ASP A 1 85 ? -5.960 -11.861 -20.053 1.00 58.72 85 ASP A N 1
ATOM 665 C CA . ASP A 1 85 ? -6.758 -11.178 -21.073 1.00 58.72 85 ASP A CA 1
ATOM 666 C C . ASP A 1 85 ? -5.884 -10.739 -22.257 1.00 58.72 85 ASP A C 1
ATOM 668 O O . ASP A 1 85 ? -6.270 -10.925 -23.410 1.00 58.72 85 ASP A O 1
ATOM 672 N N . SER A 1 86 ? -4.659 -10.260 -22.001 1.00 54.56 86 SER A N 1
ATOM 673 C CA . SER A 1 86 ? -3.667 -10.026 -23.060 1.00 54.56 86 SER A CA 1
ATOM 674 C C . SER A 1 86 ? -3.249 -11.325 -23.756 1.00 54.56 86 SER A C 1
ATOM 676 O O . SER A 1 86 ? -3.119 -11.333 -24.974 1.00 54.56 86 SER A O 1
ATOM 678 N N . ALA A 1 87 ? -3.070 -12.436 -23.032 1.00 50.72 87 ALA A N 1
ATOM 679 C CA . ALA A 1 87 ? -2.729 -13.730 -23.633 1.00 50.72 87 ALA A CA 1
ATOM 680 C C . ALA A 1 87 ? -3.866 -14.299 -24.504 1.00 50.72 87 ALA A C 1
ATOM 682 O O . ALA A 1 87 ? -3.597 -14.867 -25.562 1.00 50.72 87 ALA A O 1
ATOM 683 N N . LEU A 1 88 ? -5.126 -14.097 -24.104 1.00 41.97 88 LEU A N 1
ATOM 684 C CA . LEU A 1 88 ? -6.305 -14.469 -24.893 1.00 41.97 88 LEU A CA 1
ATOM 685 C C . LEU A 1 88 ? -6.493 -13.565 -26.120 1.00 41.97 88 LEU A C 1
ATOM 687 O O . LEU A 1 88 ? -6.944 -14.036 -27.159 1.00 41.97 88 LEU A O 1
ATOM 691 N N . ALA A 1 89 ? -6.097 -12.290 -26.056 1.00 43.06 89 ALA A N 1
ATOM 692 C CA . ALA A 1 89 ? -6.132 -11.396 -27.215 1.00 43.06 89 ALA A CA 1
ATOM 693 C C . ALA A 1 89 ? -5.169 -11.833 -28.340 1.00 43.06 89 ALA A C 1
ATOM 695 O O . ALA A 1 89 ? -5.444 -11.574 -29.510 1.00 43.06 89 ALA A O 1
ATOM 696 N N . PHE A 1 90 ? -4.080 -12.541 -28.013 1.00 39.62 90 PHE A N 1
ATOM 697 C CA . PHE A 1 90 ? -3.168 -13.127 -29.006 1.00 39.62 90 PHE A CA 1
ATOM 698 C C . PHE A 1 90 ? -3.585 -14.525 -29.492 1.00 39.62 90 PHE A C 1
ATOM 700 O O . PHE A 1 90 ? -3.068 -14.977 -30.511 1.00 39.62 90 PHE A O 1
ATOM 707 N N . SER A 1 91 ? -4.519 -15.213 -28.822 1.00 38.88 91 SER A N 1
ATOM 708 C CA . SER A 1 91 ? -4.927 -16.578 -29.196 1.00 38.88 91 SER A CA 1
ATOM 709 C C . SER A 1 91 ? -6.046 -16.653 -30.243 1.00 38.88 91 SER A C 1
ATOM 711 O O . SER A 1 91 ? -6.409 -17.754 -30.646 1.00 38.88 91 SER A O 1
ATOM 713 N N . PHE A 1 92 ? -6.595 -15.518 -30.691 1.00 41.03 92 PHE A N 1
ATOM 714 C CA . PHE A 1 92 ? -7.642 -15.463 -31.728 1.00 41.03 92 PHE A CA 1
ATOM 715 C C . PHE A 1 92 ? -7.155 -14.973 -33.100 1.00 41.03 92 PHE A C 1
ATOM 717 O O . PHE A 1 92 ? -7.972 -14.721 -33.982 1.00 41.03 92 PHE A O 1
ATOM 724 N N . SER A 1 93 ? -5.842 -14.884 -33.308 1.00 41.78 93 SER A N 1
ATOM 725 C CA . SER A 1 93 ? -5.259 -14.632 -34.629 1.00 41.78 93 SER A CA 1
ATOM 726 C C . SER A 1 93 ? -4.731 -15.944 -35.218 1.00 41.78 93 SER A C 1
ATOM 728 O O . SER A 1 93 ? -3.546 -16.247 -35.078 1.00 41.78 93 SER A O 1
ATOM 730 N N . ILE A 1 94 ? -5.619 -16.726 -35.841 1.00 35.66 94 ILE A N 1
ATOM 731 C CA . ILE A 1 94 ? -5.281 -17.792 -36.801 1.00 35.66 94 ILE A CA 1
ATOM 732 C C . ILE A 1 94 ? -5.967 -17.451 -38.119 1.00 35.66 94 ILE A C 1
ATOM 734 O O . ILE A 1 94 ? -7.185 -17.168 -38.072 1.00 35.66 94 ILE A O 1
#

Radius of gyration: 17.07 Å; chains: 1; bounding box: 37×33×49 Å

Secondary structure (DSSP, 8-state):
-----S------------HHHHHHHHHHHHTS-TT--HHHHHHHHHHHHHHHHHHHHTT---HHHHH---HHHHHHHHHHHHHHHHHHHHTT--

Sequence (94 aa):
MPSHAGSGPSKVITFLLKKEDLALLDELVSSFPPEVNRSDVIREMIVPYLHALRLAKQGNEWEHALENVKGLAHLRSVVKRTKNDSALAFSFSI

pLDDT: mean 78.01, std 18.66, range [35.53, 96.88]

Foldseek 3Di:
DDDPPDDDDDDDDDDDDDPVVVVVLVVVQVVDPPVDDSVLLVVLQCVLVVQLVVQVVVVHDNVVSVVCSCSVVVVRVVSVVVVVVVVVVVVPDD